Protein AF-A0A5N8ACU5-F1 (afdb_monomer_lite)

pLDDT: mean 79.3, std 14.43, range [45.47, 96.19]

Radius of gyration: 21.65 Å; chains: 1; bounding box: 28×34×58 Å

Secondary structure (DSSP, 8-state):
------------------TT------------PPPPHHHHHHHHHHHHHHHHHHH----

Sequence (59 aa):
MRDYVTLLPERRRAPRRHPDTPICVTDDWGEQLPVTDAELRVIEGHFRKELDALFGPLP

Foldseek 3Di:
DDDPPDPPDPDDPDPDDDPPDDDDDDPPDDPDDDDDPVNVVVVVVVVQVVCCVVPNHDD

Structure (mmCIF, N/CA/C/O backbone):
data_AF-A0A5N8ACU5-F1
#
_entry.id   AF-A0A5N8ACU5-F1
#
loop_
_atom_site.group_PDB
_atom_site.id
_atom_site.type_symbol
_atom_site.label_atom_id
_atom_site.label_alt_id
_atom_site.label_comp_id
_atom_site.label_asym_id
_atom_site.label_entity_id
_atom_site.label_seq_id
_atom_site.pdbx_PDB_ins_code
_atom_site.Cartn_x
_atom_site.Cartn_y
_atom_site.Cartn_z
_atom_site.occupancy
_atom_site.B_iso_or_equiv
_atom_site.auth_seq_id
_atom_site.auth_comp_id
_atom_site.auth_asym_id
_atom_site.auth_atom_id
_atom_site.pdbx_PDB_model_num
ATOM 1 N N . MET A 1 1 ? -13.004 5.983 -11.696 1.00 45.47 1 MET A N 1
ATOM 2 C CA . MET A 1 1 ? -12.785 4.549 -11.977 1.00 45.47 1 MET A CA 1
ATOM 3 C C . MET A 1 1 ? -11.933 4.499 -13.234 1.00 45.47 1 MET A C 1
ATOM 5 O O . MET A 1 1 ? -12.309 5.155 -14.191 1.00 45.47 1 MET A O 1
ATOM 9 N N . ARG A 1 2 ? -10.719 3.938 -13.190 1.00 52.25 2 ARG A N 1
ATOM 10 C CA . ARG A 1 2 ? -9.836 3.910 -14.369 1.00 52.25 2 ARG A CA 1
ATOM 11 C C . ARG A 1 2 ? -10.256 2.741 -15.252 1.00 52.25 2 ARG A C 1
ATOM 13 O O . ARG A 1 2 ? -10.230 1.601 -14.801 1.00 52.25 2 ARG A O 1
ATOM 20 N N . ASP A 1 3 ? -10.666 3.055 -16.472 1.00 49.47 3 ASP A N 1
ATOM 21 C CA . ASP A 1 3 ? -11.118 2.080 -17.455 1.00 49.47 3 ASP A CA 1
ATOM 22 C C . ASP A 1 3 ? -9.902 1.372 -18.063 1.00 49.47 3 ASP A C 1
ATOM 24 O O . ASP A 1 3 ? -9.178 1.930 -18.883 1.00 49.47 3 ASP A O 1
ATOM 28 N N . TYR A 1 4 ? -9.664 0.124 -17.659 1.00 54.56 4 TYR A N 1
ATOM 29 C CA . TYR A 1 4 ? -8.630 -0.744 -18.237 1.00 54.56 4 TYR A CA 1
ATOM 30 C C . TYR A 1 4 ? -9.122 -1.465 -19.505 1.00 54.56 4 TYR A C 1
ATOM 32 O O . TYR A 1 4 ? -8.727 -2.600 -19.773 1.00 54.56 4 TYR A O 1
ATOM 40 N N . VAL A 1 5 ? -9.988 -0.836 -20.308 1.00 57.59 5 VAL A N 1
ATOM 41 C CA . VAL A 1 5 ? -10.474 -1.427 -21.565 1.00 57.59 5 VAL A CA 1
ATOM 42 C C . VAL A 1 5 ? -9.446 -1.183 -22.669 1.00 57.59 5 VAL A C 1
ATOM 44 O O . VAL A 1 5 ? -9.549 -0.291 -23.499 1.00 57.59 5 VAL A O 1
ATOM 47 N N . THR A 1 6 ? -8.393 -1.989 -22.597 1.00 60.41 6 THR A N 1
ATOM 48 C CA . THR A 1 6 ? -7.798 -2.725 -23.712 1.00 60.41 6 THR A CA 1
ATOM 49 C C . THR A 1 6 ? -7.947 -2.089 -25.102 1.00 60.41 6 THR A C 1
ATOM 51 O O . THR A 1 6 ? -8.761 -2.516 -25.918 1.00 60.41 6 THR A O 1
ATOM 54 N N . LEU A 1 7 ? -7.059 -1.151 -25.433 1.00 61.62 7 LEU A N 1
ATOM 55 C CA . LEU A 1 7 ? -6.710 -0.880 -26.828 1.00 61.62 7 LEU A CA 1
ATOM 56 C C . LEU A 1 7 ? -5.777 -1.999 -27.313 1.00 61.62 7 LEU A C 1
ATOM 58 O O . LEU A 1 7 ? -4.569 -1.806 -27.425 1.00 61.62 7 LEU A O 1
ATOM 62 N N . LEU A 1 8 ? -6.309 -3.204 -27.539 1.00 60.53 8 LEU A N 1
ATOM 63 C CA . LEU A 1 8 ? -5.550 -4.218 -28.273 1.00 60.53 8 LEU A CA 1
ATOM 64 C C . LEU A 1 8 ? -5.480 -3.755 -29.735 1.00 60.53 8 LEU A C 1
ATOM 66 O O . LEU A 1 8 ? -6.529 -3.656 -30.374 1.00 60.53 8 LEU A O 1
ATOM 70 N N . PRO A 1 9 ? -4.287 -3.454 -30.279 1.00 60.28 9 PRO A N 1
ATOM 71 C CA . PRO A 1 9 ? -4.160 -3.124 -31.692 1.00 60.28 9 PRO A CA 1
ATOM 72 C C . PRO A 1 9 ? -4.644 -4.306 -32.541 1.00 60.28 9 PRO A C 1
ATOM 74 O O . PRO A 1 9 ? -4.538 -5.463 -32.119 1.00 60.28 9 PRO A O 1
ATOM 77 N N . GLU A 1 10 ? -5.170 -4.026 -33.740 1.00 65.25 10 GLU A N 1
ATOM 78 C CA . GLU A 1 10 ? -5.591 -5.069 -34.677 1.00 65.25 10 GLU A CA 1
ATOM 79 C C . GLU A 1 10 ? -4.508 -6.149 -34.799 1.00 65.25 10 GLU A C 1
ATOM 81 O O . GLU A 1 10 ? -3.342 -5.868 -35.099 1.00 65.25 10 GLU A O 1
ATOM 86 N N . ARG A 1 11 ? -4.895 -7.403 -34.535 1.00 58.97 11 ARG A N 1
ATOM 87 C CA . ARG A 1 11 ? -4.004 -8.564 -34.591 1.00 58.97 11 ARG A CA 1
ATOM 88 C C . ARG A 1 11 ? -3.493 -8.753 -36.019 1.00 58.97 11 ARG A C 1
ATOM 90 O O . ARG A 1 11 ? -4.085 -9.479 -36.817 1.00 58.97 11 ARG A O 1
ATOM 97 N N . ARG A 1 12 ? -2.340 -8.156 -36.330 1.00 63.12 12 ARG A N 1
ATOM 98 C CA . ARG A 1 12 ? -1.516 -8.566 -37.472 1.00 63.12 12 ARG A CA 1
ATOM 99 C C . ARG A 1 12 ? -1.230 -10.059 -37.320 1.00 63.12 12 ARG A C 1
ATOM 101 O O . ARG A 1 12 ? -0.830 -10.506 -36.245 1.00 63.12 12 ARG A O 1
ATOM 108 N N . ARG A 1 13 ? -1.462 -10.843 -38.378 1.00 64.31 13 ARG A N 1
ATOM 109 C CA . ARG A 1 13 ? -1.123 -12.273 -38.388 1.00 64.31 13 ARG A CA 1
ATOM 110 C C . ARG A 1 13 ? 0.374 -12.406 -38.115 1.00 64.31 13 ARG A C 1
ATOM 112 O O . ARG A 1 13 ? 1.184 -12.014 -38.951 1.00 64.31 13 ARG A O 1
ATOM 119 N N . ALA A 1 14 ? 0.724 -12.915 -36.936 1.00 64.88 14 ALA A N 1
ATOM 120 C CA . ALA A 1 14 ? 2.110 -13.185 -36.596 1.00 64.88 14 ALA A CA 1
ATOM 121 C C . ALA A 1 14 ? 2.661 -14.267 -37.547 1.00 64.88 14 ALA A C 1
ATOM 123 O O . ALA A 1 14 ? 1.930 -15.209 -37.880 1.00 64.88 14 ALA A O 1
ATOM 124 N N . PRO A 1 15 ? 3.919 -14.152 -38.006 1.00 67.69 15 PRO A N 1
ATOM 125 C CA . PRO A 1 15 ? 4.572 -15.226 -38.744 1.00 67.69 15 PRO A CA 1
ATOM 126 C C . PRO A 1 15 ? 4.547 -16.521 -37.920 1.00 67.69 15 PRO A C 1
ATOM 128 O O . PRO A 1 15 ? 4.569 -16.487 -36.688 1.00 67.69 15 PRO A O 1
ATOM 131 N N . ARG A 1 16 ? 4.464 -17.671 -38.605 1.00 65.25 16 ARG A N 1
ATOM 132 C CA . ARG A 1 16 ? 4.471 -18.993 -37.961 1.00 65.25 16 ARG A CA 1
ATOM 133 C C . ARG A 1 16 ? 5.703 -19.094 -37.060 1.00 65.25 16 ARG A C 1
ATOM 135 O O . ARG A 1 16 ? 6.828 -19.012 -37.543 1.00 65.25 16 ARG A O 1
ATOM 142 N N . ARG A 1 17 ? 5.465 -19.217 -35.753 1.00 62.84 17 ARG A N 1
ATOM 143 C CA . ARG A 1 17 ? 6.502 -19.293 -34.722 1.00 62.84 17 ARG A CA 1
ATOM 144 C C . ARG A 1 17 ? 7.382 -20.517 -34.992 1.00 62.84 17 ARG A C 1
ATOM 146 O O . ARG A 1 17 ? 6.844 -21.609 -35.165 1.00 62.84 17 ARG A O 1
ATOM 153 N N . HIS A 1 18 ? 8.702 -20.338 -35.044 1.00 68.06 18 HIS A N 1
ATOM 154 C CA . HIS A 1 18 ? 9.631 -21.469 -35.080 1.00 68.06 18 HIS A CA 1
ATOM 155 C C . HIS A 1 18 ? 9.438 -22.271 -33.778 1.00 68.06 18 HIS A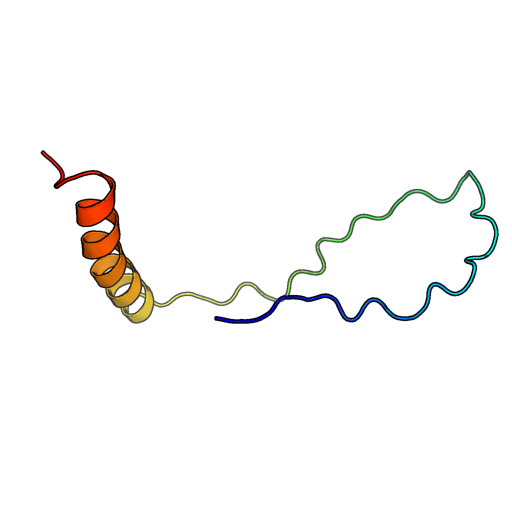 C 1
ATOM 157 O O . HIS A 1 18 ? 9.398 -21.651 -32.710 1.00 68.06 18 HIS A O 1
ATOM 163 N N . PRO A 1 19 ? 9.265 -23.603 -33.835 1.00 66.81 19 PRO A N 1
ATOM 164 C CA . PRO A 1 19 ? 8.920 -24.413 -32.662 1.00 66.81 19 PRO A CA 1
ATOM 165 C C . PRO A 1 19 ? 9.987 -24.390 -31.555 1.00 66.81 19 PRO A C 1
ATOM 167 O O . PRO A 1 19 ? 9.668 -24.683 -30.408 1.00 66.81 19 PRO A O 1
ATOM 170 N N . ASP A 1 20 ? 11.212 -23.970 -31.874 1.00 72.50 20 ASP A N 1
ATOM 171 C CA . ASP A 1 20 ? 12.370 -24.062 -30.978 1.00 72.50 20 ASP A CA 1
ATOM 172 C C . ASP A 1 20 ? 12.741 -22.743 -30.287 1.00 72.50 20 ASP A C 1
ATOM 174 O O . ASP A 1 20 ? 13.791 -22.659 -29.656 1.00 72.50 20 ASP A O 1
ATOM 178 N N . THR A 1 21 ? 11.936 -21.680 -30.409 1.00 74.69 21 THR A N 1
ATOM 179 C CA . THR A 1 21 ? 12.232 -20.426 -29.698 1.00 74.69 21 THR A CA 1
ATOM 180 C C . THR A 1 21 ? 11.652 -20.471 -28.280 1.00 74.69 21 THR A C 1
ATOM 182 O O . THR A 1 21 ? 10.426 -20.372 -28.136 1.00 74.69 21 THR A O 1
ATOM 185 N N . PRO A 1 22 ? 12.486 -20.586 -27.227 1.00 83.06 22 PRO A N 1
ATOM 186 C CA . PRO A 1 22 ? 12.005 -20.585 -25.851 1.00 83.06 22 PRO A CA 1
ATOM 187 C C . PRO A 1 22 ? 11.296 -19.264 -25.528 1.00 83.06 22 PRO A C 1
ATOM 189 O O . PRO A 1 22 ? 11.677 -18.193 -26.005 1.00 83.06 22 PRO A O 1
ATOM 192 N N . ILE A 1 23 ? 10.229 -19.338 -24.728 1.00 80.19 23 ILE A 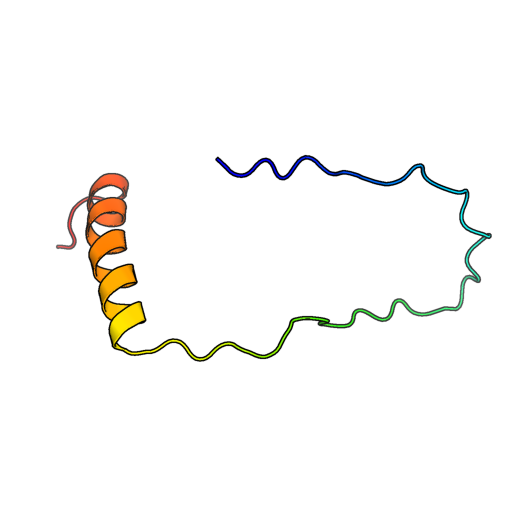N 1
ATOM 193 C CA . ILE A 1 23 ? 9.573 -18.144 -24.188 1.00 80.19 23 ILE A CA 1
ATOM 194 C C . ILE A 1 23 ? 10.539 -17.521 -23.178 1.00 80.19 23 ILE A C 1
ATOM 196 O O . ILE A 1 23 ? 10.834 -18.134 -22.156 1.00 80.19 23 ILE A O 1
ATOM 200 N N . CYS A 1 24 ? 11.016 -16.313 -23.467 1.00 82.31 24 CYS A N 1
ATOM 201 C CA . CYS A 1 24 ? 11.720 -15.494 -22.491 1.00 82.31 24 CYS A CA 1
ATOM 202 C C . CYS A 1 24 ? 10.666 -14.701 -21.714 1.00 82.31 24 CYS A C 1
ATOM 204 O O . CYS A 1 24 ? 10.046 -13.797 -22.273 1.00 82.31 24 CYS A O 1
ATOM 206 N N . VAL A 1 25 ? 10.399 -15.103 -20.472 1.00 83.69 25 VAL A N 1
ATOM 207 C CA . VAL A 1 25 ? 9.615 -14.290 -19.538 1.00 83.69 25 VAL A CA 1
ATOM 208 C C . VAL A 1 25 ? 10.607 -13.361 -18.858 1.00 83.69 25 VAL A C 1
ATOM 210 O O . VAL A 1 25 ? 11.432 -13.820 -18.071 1.00 83.69 25 VAL A O 1
ATOM 213 N N . THR A 1 26 ? 10.574 -12.084 -19.219 1.00 83.12 26 THR A N 1
ATOM 214 C CA . THR A 1 26 ? 11.338 -11.039 -18.543 1.00 83.12 26 THR A CA 1
ATOM 215 C C . THR A 1 26 ? 10.423 -10.315 -17.568 1.00 83.12 26 THR A C 1
ATOM 217 O O . THR A 1 26 ? 9.305 -9.928 -17.912 1.00 83.12 26 THR A O 1
ATOM 220 N N . ASP A 1 27 ? 10.894 -10.136 -16.338 1.00 81.25 27 ASP A N 1
ATOM 221 C CA . ASP A 1 27 ? 10.260 -9.229 -15.388 1.00 81.25 27 ASP A CA 1
ATOM 222 C C . ASP A 1 27 ? 10.658 -7.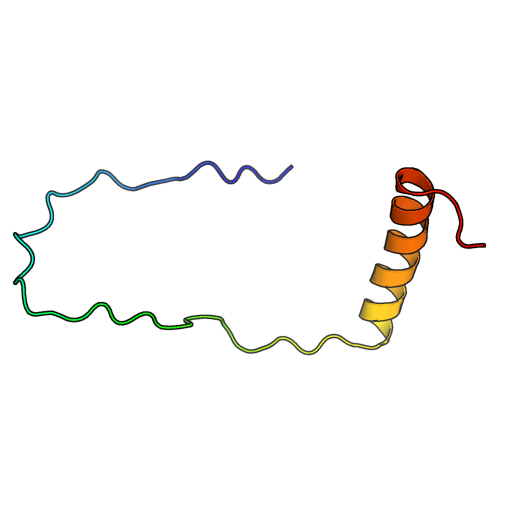801 -15.775 1.00 81.25 27 ASP A C 1
ATOM 224 O O . ASP A 1 27 ? 11.551 -7.201 -15.185 1.00 81.25 27 ASP A O 1
ATOM 228 N N . ASP A 1 28 ? 10.004 -7.261 -16.809 1.00 80.81 28 ASP A N 1
ATOM 229 C CA . ASP A 1 28 ? 10.206 -5.890 -17.314 1.00 80.81 28 ASP A CA 1
ATOM 230 C C . ASP A 1 28 ? 9.617 -4.830 -16.361 1.00 80.81 28 ASP A C 1
ATOM 232 O O . ASP A 1 28 ? 9.103 -3.786 -16.775 1.00 80.81 28 ASP A O 1
ATOM 236 N N . TRP A 1 29 ? 9.605 -5.122 -15.063 1.00 83.44 29 TRP A N 1
ATOM 237 C CA . TRP A 1 29 ? 9.084 -4.222 -14.054 1.00 83.44 29 TRP A CA 1
ATOM 238 C C . TRP A 1 29 ? 10.093 -3.090 -13.886 1.00 83.44 29 TRP A C 1
ATOM 240 O O . TRP A 1 29 ? 11.305 -3.307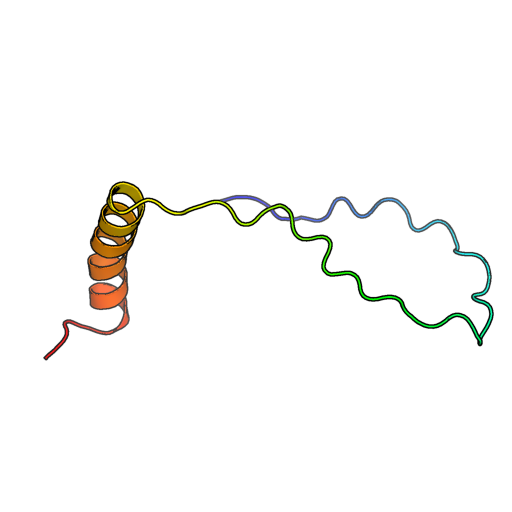 -13.889 1.00 83.44 29 TRP A O 1
ATOM 250 N N . GLY A 1 30 ? 9.582 -1.862 -13.788 1.00 82.44 30 GLY A N 1
ATOM 251 C CA . GLY A 1 30 ? 10.429 -0.697 -13.560 1.00 82.44 30 GLY A CA 1
ATOM 252 C C . GLY A 1 30 ? 11.190 -0.792 -12.237 1.00 82.44 30 GLY A C 1
ATOM 253 O O . GLY A 1 30 ? 10.966 -1.694 -11.428 1.00 82.44 30 GLY A O 1
ATOM 254 N N . GLU A 1 31 ? 12.073 0.177 -12.002 1.00 84.62 31 GLU A N 1
ATOM 255 C CA . GLU A 1 31 ? 12.784 0.273 -10.729 1.00 84.62 31 GLU A CA 1
ATOM 256 C C . GLU A 1 31 ? 11.807 0.259 -9.551 1.00 84.62 31 GLU A C 1
ATOM 258 O O . GLU A 1 31 ? 10.746 0.894 -9.578 1.00 84.62 31 GLU A O 1
ATOM 263 N N . GLN A 1 32 ? 12.177 -0.475 -8.502 1.00 81.12 32 GLN A N 1
ATOM 264 C CA . GLN A 1 32 ? 11.411 -0.497 -7.271 1.00 81.12 32 GLN A CA 1
ATOM 265 C C . GLN A 1 32 ? 11.377 0.915 -6.685 1.00 81.12 32 GLN A C 1
ATOM 267 O O . GLN A 1 32 ? 12.397 1.448 -6.250 1.00 81.12 32 GLN A O 1
ATOM 272 N N . LEU A 1 33 ? 10.188 1.515 -6.668 1.00 81.56 33 LEU A N 1
ATOM 273 C CA . LEU A 1 33 ? 10.011 2.829 -6.072 1.00 81.56 33 LEU A CA 1
ATOM 274 C C . LEU A 1 33 ? 10.105 2.701 -4.546 1.00 81.56 33 LEU A C 1
ATOM 276 O O . LEU A 1 33 ? 9.375 1.891 -3.963 1.00 81.56 33 LEU A O 1
ATOM 280 N N . PRO A 1 34 ? 10.988 3.469 -3.884 1.00 87.75 34 PRO A N 1
ATOM 281 C CA . PRO A 1 34 ? 11.061 3.454 -2.436 1.00 87.75 34 PRO A CA 1
ATOM 282 C C . PRO A 1 34 ? 9.779 4.058 -1.861 1.00 87.75 34 PRO A C 1
ATOM 284 O O . PRO A 1 34 ? 9.382 5.157 -2.241 1.00 87.75 34 PRO A O 1
ATOM 287 N N . VAL A 1 35 ? 9.149 3.339 -0.934 1.00 90.81 35 VAL A N 1
ATOM 288 C CA . VAL A 1 35 ? 8.012 3.848 -0.160 1.00 90.81 35 VAL A CA 1
ATOM 289 C C . VAL A 1 35 ? 8.556 4.473 1.114 1.00 90.81 35 VAL A C 1
ATOM 291 O O . VAL A 1 35 ? 9.296 3.833 1.861 1.00 90.81 35 VAL A O 1
ATOM 294 N N . THR A 1 36 ? 8.203 5.726 1.360 1.00 93.88 36 THR A N 1
ATOM 295 C CA . THR A 1 36 ? 8.610 6.451 2.564 1.00 93.88 36 THR A CA 1
ATOM 296 C C . THR A 1 36 ? 7.704 6.128 3.753 1.00 93.88 36 THR A C 1
ATOM 298 O O . THR A 1 36 ? 6.529 5.795 3.590 1.00 93.88 36 THR A O 1
ATOM 301 N N . ASP A 1 37 ? 8.209 6.318 4.975 1.00 95.38 37 ASP A N 1
ATOM 302 C CA . ASP A 1 37 ? 7.417 6.141 6.203 1.00 95.38 37 ASP A CA 1
ATOM 303 C C . ASP A 1 37 ? 6.171 7.039 6.244 1.00 95.38 37 ASP A C 1
ATOM 305 O O . ASP A 1 37 ? 5.143 6.678 6.821 1.00 95.38 37 ASP A O 1
ATOM 309 N N . ALA A 1 38 ? 6.255 8.229 5.643 1.00 94.31 38 ALA A N 1
ATOM 310 C CA . ALA A 1 38 ? 5.133 9.155 5.560 1.00 94.31 38 ALA A CA 1
ATOM 311 C C . ALA A 1 38 ? 4.018 8.598 4.664 1.00 94.31 38 ALA A C 1
ATOM 313 O O . ALA A 1 38 ? 2.852 8.608 5.057 1.00 94.31 38 ALA A O 1
ATOM 314 N N . GLU A 1 39 ? 4.377 8.076 3.490 1.00 94.62 39 GLU A N 1
ATOM 315 C CA . GLU A 1 39 ? 3.433 7.439 2.568 1.00 94.62 39 GLU A CA 1
ATOM 316 C C . GLU A 1 39 ? 2.816 6.187 3.187 1.00 94.62 39 GLU A C 1
ATOM 318 O O . GLU A 1 39 ? 1.598 6.008 3.130 1.00 94.62 39 GLU A O 1
ATOM 323 N N . LEU A 1 40 ? 3.635 5.369 3.853 1.00 94.56 40 LEU A N 1
ATOM 324 C CA . LEU A 1 40 ? 3.184 4.161 4.534 1.00 94.56 40 LEU A CA 1
ATOM 325 C C . LEU A 1 40 ? 2.085 4.479 5.558 1.00 94.56 40 LEU A C 1
ATOM 327 O O . LEU A 1 40 ? 1.002 3.902 5.503 1.00 94.56 40 LEU A O 1
ATOM 331 N N . ARG A 1 41 ? 2.308 5.472 6.428 1.00 93.69 41 ARG A N 1
ATOM 332 C CA . ARG A 1 41 ? 1.333 5.879 7.456 1.00 93.69 41 ARG A CA 1
ATOM 333 C C . ARG A 1 41 ? 0.011 6.367 6.869 1.00 93.69 41 ARG A C 1
ATOM 335 O 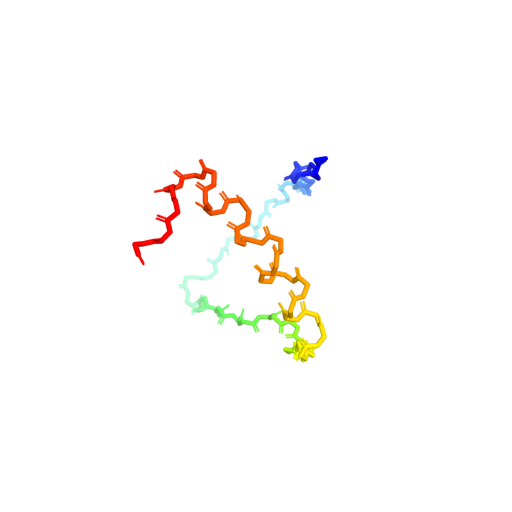O . ARG A 1 41 ? -1.044 6.112 7.451 1.00 93.69 41 ARG A O 1
ATOM 342 N N . VAL A 1 42 ? 0.050 7.079 5.741 1.00 94.06 42 VAL A N 1
ATOM 343 C CA . VAL A 1 42 ? -1.168 7.539 5.056 1.00 94.06 42 VAL A CA 1
ATOM 344 C C . VAL A 1 42 ? -1.960 6.345 4.525 1.00 94.06 42 VAL A C 1
ATOM 346 O O . VAL A 1 42 ? -3.170 6.269 4.751 1.00 94.06 42 VAL A O 1
ATOM 349 N N . ILE A 1 43 ? -1.284 5.403 3.865 1.00 92.94 43 ILE A N 1
ATOM 350 C CA . ILE A 1 43 ? -1.909 4.201 3.299 1.00 92.94 43 ILE A CA 1
ATOM 351 C C . ILE A 1 43 ? -2.494 3.326 4.413 1.00 92.94 43 ILE A C 1
ATOM 353 O O . ILE A 1 43 ? -3.667 2.962 4.354 1.00 92.94 43 ILE A O 1
ATOM 357 N N . GLU A 1 44 ? -1.723 3.045 5.463 1.00 93.25 44 GLU A N 1
ATOM 358 C CA . GLU A 1 44 ? -2.165 2.245 6.611 1.00 93.25 44 GLU A CA 1
ATOM 359 C C . GLU A 1 44 ? -3.360 2.876 7.335 1.00 93.25 44 GLU A C 1
ATOM 361 O O . GLU A 1 44 ? -4.323 2.189 7.682 1.00 93.25 44 GLU A O 1
ATOM 366 N N . GLY A 1 45 ? -3.328 4.195 7.545 1.00 90.19 45 GLY A N 1
ATOM 367 C CA . GLY A 1 45 ? -4.422 4.924 8.182 1.00 90.19 45 GLY A CA 1
ATOM 368 C C . GLY A 1 45 ? -5.716 4.882 7.369 1.00 90.19 45 GLY A C 1
ATOM 369 O O . GLY A 1 45 ? -6.801 4.783 7.948 1.00 90.19 45 GLY A O 1
ATOM 370 N N . HIS A 1 46 ? -5.619 4.934 6.037 1.00 92.12 46 HIS A N 1
ATOM 371 C CA . HIS A 1 46 ? -6.773 4.759 5.159 1.00 92.12 46 HIS A CA 1
ATOM 372 C C . HIS A 1 46 ? -7.283 3.315 5.196 1.00 92.12 46 HIS A C 1
ATOM 374 O O . HIS A 1 46 ? -8.470 3.096 5.440 1.00 92.12 46 HIS A O 1
ATOM 380 N N . PHE A 1 47 ? -6.393 2.331 5.048 1.00 94.69 47 PHE A N 1
ATOM 381 C CA . PHE A 1 47 ? -6.784 0.925 5.018 1.00 94.69 47 PHE A CA 1
ATOM 382 C C . PHE A 1 47 ? -7.371 0.415 6.317 1.00 94.69 47 PHE A C 1
ATOM 384 O O . PHE A 1 47 ? -8.267 -0.413 6.250 1.00 94.69 47 PHE A O 1
ATOM 391 N N . ARG A 1 48 ? -6.964 0.925 7.480 1.00 91.50 48 ARG A N 1
ATOM 392 C CA . ARG A 1 48 ? -7.629 0.575 8.741 1.00 91.50 48 ARG A CA 1
ATOM 393 C C . ARG A 1 48 ? -9.146 0.749 8.645 1.00 91.50 48 ARG A C 1
ATOM 395 O O . ARG A 1 48 ? -9.880 -0.158 8.998 1.00 91.50 48 ARG A O 1
ATOM 402 N N . LYS A 1 49 ? -9.607 1.881 8.105 1.00 92.06 49 LYS A N 1
ATOM 403 C CA . LYS A 1 49 ? -11.041 2.183 7.991 1.00 92.06 49 LYS A CA 1
ATOM 404 C C . LYS A 1 49 ? -11.755 1.223 7.045 1.00 92.06 49 LYS A C 1
ATOM 406 O O . LYS A 1 49 ? -12.820 0.719 7.381 1.00 92.06 49 LYS A O 1
ATOM 411 N N . GLU A 1 50 ? -11.163 0.977 5.879 1.00 95.44 50 GLU A N 1
ATOM 412 C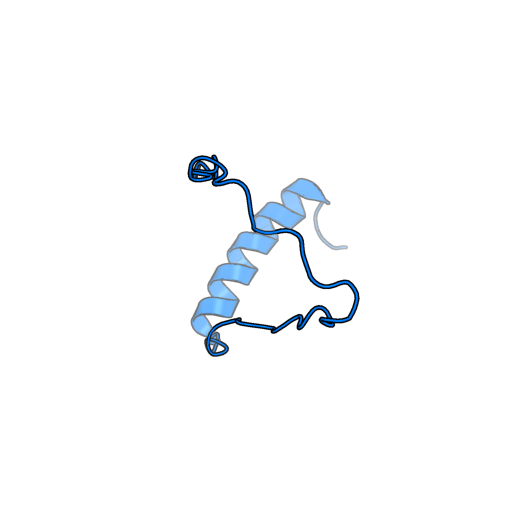 CA . GLU A 1 50 ? -11.741 0.079 4.876 1.00 95.44 50 GLU A CA 1
ATOM 413 C C . GLU A 1 50 ? -11.754 -1.374 5.369 1.00 95.44 50 GLU A C 1
ATOM 415 O O . GLU A 1 50 ? -12.747 -2.078 5.216 1.00 95.44 50 GLU A O 1
ATOM 420 N N . LEU A 1 51 ? -10.675 -1.820 6.013 1.00 94.38 51 LEU A N 1
ATOM 421 C CA . LEU A 1 51 ? -10.567 -3.167 6.564 1.00 94.38 51 LEU A CA 1
ATOM 422 C C . LEU A 1 51 ? -11.520 -3.368 7.745 1.00 94.38 51 LEU A C 1
ATOM 424 O O . LEU A 1 51 ? -12.191 -4.394 7.784 1.00 94.38 51 LEU A O 1
ATOM 428 N N . ASP A 1 52 ? -11.654 -2.387 8.640 1.00 94.31 52 ASP A N 1
ATOM 429 C CA . ASP A 1 52 ? -12.639 -2.435 9.726 1.00 94.31 52 ASP A CA 1
ATOM 430 C C . ASP A 1 52 ? -14.074 -2.505 9.169 1.00 94.31 52 ASP A C 1
ATOM 432 O O . ASP A 1 52 ? -14.916 -3.224 9.704 1.00 94.31 52 ASP A O 1
ATOM 436 N N . ALA A 1 53 ? -14.367 -1.800 8.069 1.00 93.88 53 ALA A N 1
ATOM 437 C CA . ALA A 1 53 ? -15.674 -1.860 7.413 1.00 93.88 53 ALA A CA 1
ATOM 438 C C . ALA A 1 53 ? -15.948 -3.221 6.746 1.00 93.88 53 ALA A C 1
ATOM 440 O O . ALA A 1 53 ? -17.091 -3.678 6.732 1.00 93.88 53 ALA A O 1
ATOM 441 N N . LEU A 1 54 ? -14.918 -3.864 6.193 1.00 96.19 54 LEU A N 1
ATOM 442 C CA . LEU A 1 54 ? -15.036 -5.145 5.490 1.00 96.19 54 LEU A CA 1
ATOM 443 C C . LEU A 1 54 ? -15.036 -6.355 6.432 1.00 96.19 54 LEU A C 1
ATOM 445 O O . LEU A 1 54 ? -15.744 -7.327 6.174 1.00 96.19 54 LEU A O 1
ATOM 449 N N . PHE A 1 55 ? -14.241 -6.311 7.500 1.00 95.38 55 PHE A N 1
ATOM 450 C CA . PHE A 1 55 ? -13.951 -7.467 8.355 1.00 95.38 55 PHE A CA 1
ATOM 451 C C . PHE A 1 55 ? -14.363 -7.276 9.819 1.00 95.38 55 PHE A C 1
ATOM 453 O O . PHE A 1 55 ? -14.337 -8.238 10.586 1.00 95.38 55 PHE A O 1
ATOM 460 N N . GLY A 1 56 ? -14.791 -6.071 10.198 1.00 89.94 56 GLY A N 1
ATOM 461 C CA . GLY A 1 56 ? -15.006 -5.690 11.589 1.00 89.94 56 GLY A CA 1
ATOM 462 C C . GLY A 1 56 ? -13.711 -5.233 12.272 1.00 89.94 56 GLY A C 1
ATOM 463 O O . GLY A 1 56 ? -12.618 -5.444 11.744 1.00 89.94 56 GLY A O 1
ATOM 464 N N . PRO A 1 57 ? -13.819 -4.588 13.447 1.00 87.56 57 PRO A N 1
ATOM 465 C CA . PRO A 1 57 ? -12.655 -4.134 14.193 1.00 87.56 57 PRO A CA 1
ATOM 466 C C . PRO A 1 57 ? -11.824 -5.320 14.692 1.00 87.56 57 PRO A C 1
ATOM 468 O O . PRO A 1 57 ? -12.363 -6.373 15.043 1.00 87.56 57 PRO A O 1
ATOM 471 N N . LEU A 1 58 ? -10.508 -5.122 14.762 1.00 82.56 58 LEU A N 1
ATOM 472 C CA . LEU A 1 58 ? -9.606 -6.079 15.405 1.00 82.56 58 LEU A CA 1
ATOM 473 C C . LEU A 1 58 ? -9.985 -6.273 16.892 1.00 82.56 58 LEU A C 1
ATOM 475 O O . LEU A 1 58 ? -10.409 -5.302 17.527 1.00 82.56 58 LEU A O 1
ATOM 479 N N . PRO A 1 59 ? -9.851 -7.503 17.427 1.00 79.31 59 PRO A N 1
ATOM 480 C CA . PRO A 1 59 ? -10.161 -7.814 18.822 1.00 79.31 59 PRO A CA 1
ATOM 481 C C . PRO A 1 59 ? -9.261 -7.081 19.825 1.00 79.31 59 PRO A C 1
ATOM 483 O O . PRO A 1 59 ? -8.100 -6.760 19.476 1.00 79.31 59 PRO A O 1
#